Protein AF-A0A3S3V137-F1 (afdb_monomer)

Foldseek 3Di:
DLVVVVCVVVVVVVVVVVVVPDPPPQQDEPDPLDDDDPDDPDDDQWWKWKDFPNDIDIFRPPKWKFWHANHDPQATKIKIWTDDDLQATKIKIARGSDFAKGAFIWIDGRPWKIWGWIKGFPDHDDDRGTAAWTWTKIKTWIATSVRHTRGIMIIITIDHD

Nearest PDB structures (foldseek):
  2bi0-assembly1_A  TM=3.650E-01  e=2.475E+00  Mycobacterium tuberculosis H37Rv
  6l26-assembly1_A  TM=2.170E-01  e=3.545E-01  Aequorea victoria
  3exz-assembly1_A  TM=3.437E-01  e=3.363E+00  Rhodospirillum rubrum ATCC 11170
  4ffu-assembly1_D  TM=3.099E-01  e=2.017E+00  Sinorhizobium meliloti 1021
  1q6w-assembly2_C  TM=3.177E-01  e=3.726E+00  Archaeoglobus fulgidus DSM 4304

Radius of gyration: 15.82 Å; Cα contacts (8 Å, |Δi|>4): 362; chains: 1; bounding box: 38×32×49 Å

Secondary structure (DSSP, 8-state):
--HHHHHHHHHHHHHHHHGGGS------PPTTSS------------EEEEEETTEEEEE-SS-EEEEE--SSTT-SEEEEEE-SSTTT-EEEEES-SSSEEEEEEEEEETTTEEEEEEEEEEEE--SSSSSSEEEEEEEEEEEETTS-EEEEEEEEEEEE-

Sequence (161 aa):
MKRIYCYLLTLIIFTTLVVTGCKIDQPIYPDGTVGGGTGGGGSSSNFISYTFAGKTTRIESHIVFQVIAPGVVPEGSTQIIGGTEPANLFSIIAPTAVAGTFPNGLIAVGTDLVGEGTIVFSTLTSANGFNGTLKGTFTGQMNDKTGSPAGPISGSFSITN

pLDDT: mean 73.93, std 19.9, range [33.34, 96.81]

Organism: NCBI:txid2305909

Structure (mmCIF, N/CA/C/O backbone):
data_AF-A0A3S3V137-F1
#
_entry.id   AF-A0A3S3V137-F1
#
loop_
_atom_site.group_PDB
_atom_site.id
_atom_site.type_symbol
_atom_site.label_atom_id
_atom_site.label_alt_id
_atom_site.label_comp_id
_atom_site.label_asym_id
_atom_site.label_entity_id
_atom_site.label_seq_id
_atom_site.pdbx_PDB_ins_code
_atom_site.Cartn_x
_atom_site.Cartn_y
_atom_site.Cartn_z
_atom_site.occupancy
_atom_site.B_iso_or_equiv
_atom_site.auth_seq_id
_atom_site.auth_comp_id
_atom_site.auth_asym_id
_atom_site.auth_atom_id
_atom_site.pdbx_PDB_model_num
ATOM 1 N N . MET A 1 1 ? 6.625 9.532 27.727 1.00 44.62 1 MET A N 1
ATOM 2 C CA . MET A 1 1 ? 6.737 8.930 26.377 1.00 44.62 1 MET A CA 1
ATOM 3 C C . MET A 1 1 ? 5.652 9.404 25.384 1.00 44.62 1 MET A C 1
ATOM 5 O O . MET A 1 1 ? 5.475 8.776 24.359 1.00 44.62 1 MET A O 1
ATOM 9 N N . LYS A 1 2 ? 4.962 10.541 25.617 1.00 37.81 2 LYS A N 1
ATOM 10 C CA . LYS A 1 2 ? 3.928 11.097 24.706 1.00 37.81 2 LYS A CA 1
ATOM 11 C C . LYS A 1 2 ? 4.469 12.001 23.588 1.00 37.81 2 LYS A C 1
ATOM 13 O O . LYS A 1 2 ? 3.778 12.269 22.621 1.00 37.81 2 LYS A O 1
ATOM 18 N N . ARG A 1 3 ? 5.700 12.502 23.728 1.00 33.34 3 ARG A N 1
ATOM 19 C CA . ARG A 1 3 ? 6.285 13.453 22.772 1.00 33.34 3 ARG A CA 1
ATOM 20 C C . ARG A 1 3 ? 6.866 12.754 21.540 1.00 33.34 3 ARG A C 1
ATOM 22 O O . ARG A 1 3 ? 6.774 13.303 20.458 1.00 33.34 3 ARG A O 1
ATOM 29 N N . ILE A 1 4 ? 7.381 11.532 21.683 1.00 44.84 4 ILE A N 1
ATOM 30 C CA . ILE A 1 4 ? 8.138 10.845 20.624 1.00 44.84 4 ILE A CA 1
ATOM 31 C C . ILE A 1 4 ? 7.281 10.581 19.376 1.00 44.84 4 ILE A C 1
ATOM 33 O O . ILE A 1 4 ? 7.757 10.845 18.284 1.00 44.84 4 ILE A O 1
ATOM 37 N N . TYR A 1 5 ? 6.016 10.169 19.513 1.00 48.09 5 TYR A N 1
ATOM 38 C CA . TYR A 1 5 ? 5.151 9.859 18.363 1.00 48.09 5 TYR A CA 1
ATOM 39 C C . TYR A 1 5 ? 4.593 11.096 17.649 1.00 48.09 5 TYR A C 1
ATOM 41 O O . TYR A 1 5 ? 4.579 11.126 16.422 1.00 48.09 5 TYR A O 1
ATOM 49 N N . CYS A 1 6 ? 4.227 12.158 18.383 1.00 41.72 6 CYS A N 1
ATOM 50 C CA . CYS A 1 6 ? 3.918 13.448 17.757 1.00 41.72 6 CYS A CA 1
ATOM 51 C C . CYS A 1 6 ? 5.149 14.025 17.051 1.00 41.72 6 CYS A C 1
ATOM 53 O O . CYS A 1 6 ? 5.014 14.556 15.954 1.00 41.72 6 CYS A O 1
ATOM 55 N N . TYR A 1 7 ? 6.345 13.893 17.641 1.00 43.19 7 TYR A N 1
ATOM 56 C CA . TYR A 1 7 ? 7.585 14.271 16.969 1.00 43.19 7 TYR A CA 1
ATOM 57 C C . TYR A 1 7 ? 7.856 13.384 15.758 1.00 43.19 7 TYR A C 1
ATOM 59 O O . TYR A 1 7 ? 8.251 13.938 14.756 1.00 43.19 7 TYR A O 1
ATOM 67 N N . LEU A 1 8 ? 7.595 12.074 15.786 1.00 44.81 8 LEU A N 1
ATOM 68 C CA . LEU A 1 8 ? 7.810 11.186 14.638 1.00 44.81 8 LEU A CA 1
ATOM 69 C C . LEU A 1 8 ? 6.860 11.517 13.478 1.00 44.81 8 LEU A C 1
ATOM 71 O O . LEU A 1 8 ? 7.313 11.649 12.352 1.00 44.81 8 LEU A O 1
ATOM 75 N N . LEU A 1 9 ? 5.567 11.728 13.751 1.00 49.56 9 LEU A N 1
ATOM 76 C CA . LEU A 1 9 ? 4.565 12.091 12.740 1.00 49.56 9 LEU A CA 1
ATOM 77 C C . LEU A 1 9 ? 4.838 13.487 12.159 1.00 49.56 9 LEU A C 1
ATOM 79 O O . LEU A 1 9 ? 4.833 13.676 10.945 1.00 49.56 9 LEU A O 1
ATOM 83 N N . THR A 1 10 ? 5.143 14.456 13.029 1.00 49.47 10 THR A N 1
ATOM 84 C CA . THR A 1 10 ? 5.505 15.818 12.614 1.00 49.47 10 THR A CA 1
ATOM 85 C C . THR A 1 10 ? 6.844 15.821 11.890 1.00 49.47 10 THR A C 1
ATOM 87 O O . THR A 1 10 ? 6.974 16.536 10.913 1.00 49.47 10 THR A O 1
ATOM 90 N N . LEU A 1 11 ? 7.820 15.007 12.306 1.00 45.75 11 LEU A N 1
ATOM 91 C CA . LEU A 1 11 ? 9.118 14.858 11.649 1.00 45.75 11 LEU A CA 1
ATOM 92 C C . LEU A 1 11 ? 8.965 14.170 10.298 1.00 45.75 11 LEU A C 1
ATOM 94 O O . LEU A 1 11 ? 9.592 14.640 9.369 1.00 45.75 11 LEU A O 1
ATOM 98 N N . ILE A 1 12 ? 8.125 13.143 10.140 1.00 55.88 12 ILE A N 1
ATOM 99 C CA . ILE A 1 12 ? 7.841 12.507 8.840 1.00 55.88 12 ILE A CA 1
ATOM 100 C C . ILE A 1 12 ? 7.198 13.528 7.889 1.00 55.88 12 ILE A C 1
ATOM 102 O O . ILE A 1 12 ? 7.678 13.703 6.775 1.00 55.88 12 ILE A O 1
ATOM 106 N N . ILE A 1 13 ? 6.196 14.286 8.349 1.00 55.44 13 ILE A N 1
ATOM 107 C CA . ILE A 1 13 ? 5.543 15.332 7.544 1.00 55.44 13 ILE A CA 1
ATOM 108 C C . ILE A 1 13 ? 6.515 16.494 7.234 1.00 55.44 13 ILE A C 1
ATOM 110 O O . ILE A 1 13 ? 6.623 16.921 6.084 1.00 55.44 13 ILE A O 1
ATOM 114 N N . PHE A 1 14 ? 7.280 16.986 8.217 1.00 46.16 14 PHE A N 1
ATOM 115 C CA . PHE A 1 14 ? 8.223 18.099 8.026 1.00 46.16 14 PHE A CA 1
ATOM 116 C C . PHE A 1 14 ? 9.483 17.706 7.260 1.00 46.16 14 PHE A C 1
ATOM 118 O O . PHE A 1 14 ? 9.952 18.509 6.461 1.00 46.16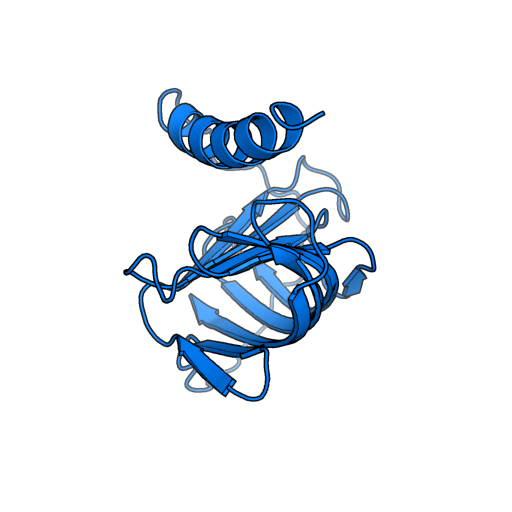 14 PHE A O 1
ATOM 125 N N . THR A 1 15 ? 10.037 16.505 7.444 1.00 45.94 15 THR A N 1
ATOM 126 C CA . THR A 1 15 ? 11.173 16.064 6.619 1.00 45.94 15 THR A CA 1
ATOM 127 C C . THR A 1 15 ? 10.748 15.959 5.168 1.00 45.94 15 THR A C 1
ATOM 129 O O . THR A 1 15 ? 11.487 16.462 4.335 1.00 45.94 15 THR A O 1
ATOM 132 N N . THR A 1 16 ? 9.536 15.480 4.855 1.00 47.97 16 THR A N 1
ATOM 133 C CA . THR A 1 16 ? 9.035 15.476 3.466 1.00 47.97 16 THR A CA 1
ATOM 134 C C . THR A 1 16 ? 8.794 16.873 2.879 1.00 47.97 16 THR A C 1
ATOM 136 O O . THR A 1 16 ? 9.000 17.063 1.685 1.00 47.97 16 THR A O 1
ATOM 139 N N . LEU A 1 17 ? 8.437 17.871 3.700 1.00 43.84 17 LEU A N 1
ATOM 140 C CA . LEU A 1 17 ? 8.259 19.266 3.260 1.00 43.84 17 LEU A CA 1
ATOM 141 C C . LEU A 1 17 ? 9.577 20.053 3.155 1.00 43.84 17 LEU A C 1
ATOM 143 O O . LEU A 1 17 ? 9.658 21.006 2.390 1.00 43.84 17 LEU A O 1
ATOM 147 N N . VAL A 1 18 ? 10.621 19.681 3.900 1.00 42.06 18 VAL A N 1
ATOM 148 C CA . VAL A 1 18 ? 11.924 20.372 3.849 1.00 42.06 18 VAL A CA 1
ATOM 149 C C . VAL A 1 18 ? 12.807 19.858 2.702 1.00 42.06 18 VAL A C 1
ATOM 151 O O . VAL A 1 18 ? 13.664 20.606 2.228 1.00 42.06 18 VAL A O 1
ATOM 154 N N . VAL A 1 19 ? 12.568 18.654 2.156 1.00 44.19 19 VAL A N 1
ATOM 155 C CA . VAL A 1 19 ? 13.300 18.198 0.950 1.00 44.19 19 VAL A CA 1
ATOM 156 C C . VAL A 1 19 ? 12.932 19.005 -0.309 1.00 44.19 19 VAL A C 1
ATOM 158 O O . VAL A 1 19 ? 13.655 18.951 -1.295 1.00 44.19 19 VAL A O 1
ATOM 161 N N . THR A 1 20 ? 11.875 19.827 -0.302 1.00 48.28 20 THR A N 1
ATOM 162 C CA . THR A 1 20 ? 11.495 20.634 -1.481 1.00 48.28 20 THR A CA 1
ATOM 163 C C . THR A 1 20 ? 12.262 21.962 -1.616 1.00 48.28 20 THR A C 1
ATOM 165 O O . THR A 1 20 ? 11.907 22.777 -2.465 1.00 48.28 20 THR A O 1
ATOM 168 N N . GLY A 1 21 ? 13.292 22.216 -0.793 1.00 40.69 21 GLY A N 1
ATOM 169 C CA . GLY A 1 21 ? 14.023 23.497 -0.750 1.00 40.69 21 GLY A CA 1
ATOM 170 C C . GLY A 1 21 ? 15.464 23.507 -1.281 1.00 40.69 21 GLY A C 1
ATOM 171 O O . GLY A 1 21 ? 15.991 24.577 -1.575 1.00 40.69 21 GLY A O 1
ATOM 172 N N . CYS A 1 22 ? 16.103 22.354 -1.460 1.00 34.03 22 CYS A N 1
ATOM 173 C CA . CYS A 1 22 ? 17.366 22.237 -2.195 1.00 34.03 22 CYS A CA 1
ATOM 174 C C . CYS A 1 22 ? 17.082 21.363 -3.407 1.00 34.03 22 CYS A C 1
ATOM 176 O O . CYS A 1 22 ? 16.343 20.396 -3.262 1.00 34.03 22 CYS A O 1
ATOM 178 N N . LYS A 1 23 ? 17.614 21.705 -4.587 1.00 33.34 23 LYS A N 1
ATOM 179 C CA . LYS A 1 23 ? 17.466 20.895 -5.804 1.00 33.34 23 LYS A CA 1
ATOM 180 C C . LYS A 1 23 ? 17.634 19.412 -5.454 1.00 33.34 23 LYS A C 1
ATOM 182 O O . LYS A 1 23 ? 18.746 18.979 -5.171 1.00 33.34 23 LYS A O 1
ATOM 187 N N . ILE A 1 24 ? 16.530 18.664 -5.429 1.00 39.94 24 ILE A N 1
ATOM 188 C CA . ILE A 1 24 ? 16.575 17.211 -5.476 1.00 39.94 24 ILE A CA 1
ATOM 189 C C . ILE A 1 24 ? 17.118 16.945 -6.871 1.00 39.94 24 ILE A C 1
ATOM 191 O O . ILE A 1 24 ? 16.390 17.073 -7.858 1.00 39.94 24 ILE A O 1
ATOM 195 N N . ASP A 1 25 ? 18.419 16.677 -6.961 1.00 34.22 25 ASP A N 1
ATOM 196 C CA . ASP A 1 25 ? 18.932 15.926 -8.095 1.00 34.22 25 ASP A CA 1
ATOM 197 C C . ASP A 1 25 ? 18.000 14.730 -8.268 1.00 34.22 25 ASP A C 1
ATOM 199 O O . ASP A 1 25 ? 17.638 14.078 -7.280 1.00 34.22 25 ASP A O 1
ATOM 203 N N . GLN A 1 26 ? 17.526 14.518 -9.501 1.00 40.72 26 GLN A N 1
ATOM 204 C CA . GLN A 1 26 ? 16.663 13.383 -9.807 1.00 40.72 26 GLN A CA 1
ATOM 205 C C . GLN A 1 26 ? 17.265 12.144 -9.141 1.00 40.72 26 GLN A C 1
ATOM 207 O O . GLN A 1 26 ? 18.474 11.934 -9.287 1.00 40.72 26 GLN A O 1
ATOM 212 N N . PRO A 1 27 ? 16.478 11.355 -8.386 1.00 48.34 27 PRO A N 1
ATOM 213 C CA . PRO A 1 27 ? 17.021 10.170 -7.752 1.00 48.34 27 PRO A CA 1
ATOM 214 C C . PRO A 1 27 ? 17.734 9.332 -8.818 1.00 48.34 27 PRO A C 1
ATOM 216 O O . PRO A 1 27 ? 17.167 9.054 -9.876 1.00 48.34 27 PRO A O 1
ATOM 219 N N . ILE A 1 28 ? 19.009 9.022 -8.585 1.00 46.84 28 ILE A N 1
ATOM 220 C CA . ILE A 1 28 ? 19.821 8.265 -9.536 1.00 46.84 28 ILE A CA 1
ATOM 221 C C . ILE A 1 28 ? 19.386 6.807 -9.417 1.00 46.84 28 ILE A C 1
ATOM 223 O O . ILE A 1 28 ? 19.761 6.105 -8.479 1.00 46.84 28 ILE A O 1
ATOM 227 N N . TYR A 1 29 ? 18.559 6.364 -10.359 1.00 51.62 29 TYR A N 1
ATOM 228 C CA . TYR A 1 29 ? 18.172 4.966 -10.489 1.00 51.62 29 TYR A CA 1
ATOM 229 C C . TYR A 1 29 ? 19.291 4.208 -11.209 1.00 51.62 29 TYR A C 1
ATOM 231 O O . TYR A 1 29 ? 19.647 4.585 -12.326 1.00 51.62 29 TYR A O 1
ATOM 239 N N . PRO A 1 30 ? 19.859 3.148 -10.617 1.00 49.66 30 PRO A N 1
ATOM 240 C CA . PRO A 1 30 ? 20.734 2.245 -11.348 1.00 49.66 30 PRO A CA 1
ATOM 241 C C . PRO A 1 30 ? 19.933 1.530 -12.421 1.00 49.66 30 PRO A C 1
ATOM 243 O O . PRO A 1 30 ? 18.802 1.092 -12.165 1.00 49.66 30 PRO A O 1
ATOM 246 N N . ASP A 1 31 ? 20.569 1.315 -13.567 1.00 45.72 31 ASP A N 1
ATOM 247 C CA . ASP A 1 31 ? 20.105 0.352 -14.555 1.00 45.72 31 ASP A CA 1
ATOM 248 C C . ASP A 1 31 ? 19.817 -0.990 -13.854 1.00 45.72 31 ASP A C 1
ATOM 250 O O . ASP A 1 31 ? 20.693 -1.585 -13.226 1.00 45.72 31 ASP A O 1
ATOM 254 N N . GLY A 1 32 ? 18.561 -1.446 -13.909 1.00 48.31 32 GLY A N 1
ATOM 255 C CA . GLY A 1 32 ? 18.115 -2.682 -13.250 1.00 48.31 32 GLY A CA 1
ATOM 256 C C . GLY A 1 32 ? 17.225 -2.510 -12.011 1.00 48.31 32 GLY A C 1
ATOM 257 O O . GLY A 1 32 ? 16.789 -3.515 -11.446 1.00 48.31 32 GLY A O 1
ATOM 258 N N . THR A 1 33 ? 16.870 -1.285 -11.609 1.00 52.56 33 THR A N 1
ATOM 259 C CA . THR A 1 33 ? 15.689 -1.067 -10.747 1.00 52.56 33 THR A CA 1
ATOM 260 C C . THR A 1 33 ? 14.423 -1.481 -11.509 1.00 52.56 33 THR A C 1
ATOM 262 O O . THR A 1 33 ? 14.082 -0.877 -12.515 1.00 52.56 33 THR A O 1
ATOM 265 N N . VAL A 1 34 ? 13.788 -2.580 -11.073 1.00 47.91 34 VAL A N 1
ATOM 266 C CA . VAL A 1 34 ? 12.531 -3.176 -11.587 1.00 47.91 34 VAL A CA 1
ATOM 267 C C . VAL A 1 34 ? 12.182 -2.871 -13.056 1.00 47.91 34 VAL A C 1
ATOM 269 O O . VAL A 1 34 ? 11.366 -2.010 -13.368 1.00 47.91 34 VAL A O 1
ATOM 272 N N . GLY A 1 35 ? 12.791 -3.685 -13.928 1.00 39.66 35 GLY A N 1
ATOM 273 C CA . GLY A 1 35 ? 12.215 -4.333 -15.112 1.00 39.66 35 GLY A CA 1
ATOM 274 C C . GLY A 1 35 ? 11.323 -3.506 -16.035 1.00 39.66 35 GLY A C 1
ATOM 275 O O . GLY A 1 35 ? 10.156 -3.264 -15.736 1.00 39.66 35 GLY A O 1
ATOM 276 N N . GLY A 1 36 ? 11.834 -3.227 -17.238 1.00 42.62 36 GLY A N 1
ATOM 277 C CA . GLY A 1 36 ? 11.035 -2.804 -18.384 1.00 42.62 36 GLY A CA 1
ATOM 278 C C . GLY A 1 36 ? 9.845 -3.739 -18.609 1.00 42.62 36 GLY A C 1
ATOM 279 O O . GLY A 1 36 ? 9.978 -4.824 -19.170 1.00 42.62 36 GLY A O 1
ATOM 280 N N . GLY A 1 37 ? 8.674 -3.306 -18.154 1.00 37.22 37 GLY A N 1
ATOM 281 C CA . GLY A 1 37 ? 7.401 -3.945 -18.435 1.00 37.22 37 GLY A CA 1
ATOM 282 C C . GLY A 1 37 ? 6.928 -3.524 -19.816 1.00 37.22 37 GLY A C 1
ATOM 283 O O . GLY A 1 37 ? 6.368 -2.445 -19.994 1.00 37.22 37 GLY A O 1
ATOM 284 N N . THR A 1 38 ? 7.173 -4.378 -20.800 1.00 37.78 38 THR A N 1
ATOM 285 C CA . THR A 1 38 ? 6.549 -4.314 -22.118 1.00 37.78 38 THR A CA 1
ATOM 286 C C . THR A 1 38 ? 5.025 -4.390 -21.964 1.00 37.78 38 THR A C 1
ATOM 288 O O . THR A 1 38 ? 4.516 -5.346 -21.393 1.00 37.78 38 THR A O 1
ATOM 291 N N . GLY A 1 39 ? 4.322 -3.378 -22.482 1.00 43.12 39 GLY A N 1
ATOM 292 C CA . GLY A 1 39 ? 2.941 -3.430 -22.978 1.00 43.12 39 GLY A CA 1
ATOM 293 C C . GLY A 1 39 ? 1.879 -4.110 -22.107 1.00 43.12 39 GLY A C 1
ATOM 294 O O . GLY A 1 39 ? 1.685 -5.318 -22.169 1.00 43.12 39 GLY A O 1
ATOM 295 N N . GLY A 1 40 ? 1.065 -3.304 -21.426 1.00 33.94 40 GLY A N 1
ATOM 296 C CA . GLY A 1 40 ? -0.184 -3.758 -20.821 1.00 33.94 40 GLY A CA 1
ATOM 297 C C . GLY A 1 40 ? -1.225 -2.653 -20.846 1.00 33.94 40 GLY A C 1
ATOM 298 O O . GLY A 1 40 ? -1.434 -1.981 -19.843 1.00 33.94 40 GLY A O 1
ATOM 299 N N . GLY A 1 41 ? -1.858 -2.446 -22.003 1.00 43.53 41 GLY A N 1
ATOM 300 C CA . GLY A 1 41 ? -3.063 -1.630 -22.099 1.00 43.53 41 GLY A CA 1
ATOM 301 C C . GLY A 1 41 ? -4.151 -2.235 -21.215 1.00 43.53 41 GLY A C 1
ATOM 302 O O . GLY A 1 41 ? -4.670 -3.309 -21.502 1.00 43.53 41 GLY A O 1
ATOM 303 N N . GLY A 1 42 ? -4.468 -1.553 -20.122 1.00 37.69 42 GLY A N 1
ATOM 304 C CA . GLY A 1 42 ? -5.517 -1.945 -19.197 1.00 37.69 42 GLY A CA 1
ATOM 305 C C . GLY A 1 42 ? -5.858 -0.755 -18.321 1.00 37.69 42 GLY A C 1
ATOM 306 O O . GLY A 1 42 ? -5.028 -0.311 -17.539 1.00 37.69 42 GLY A O 1
ATOM 307 N N . SER A 1 43 ? -7.067 -0.228 -18.500 1.00 46.81 43 SER A N 1
ATOM 308 C CA . SER A 1 43 ? -7.635 0.878 -17.729 1.00 46.81 43 SER A CA 1
ATOM 309 C C . SER A 1 43 ? -7.352 0.714 -16.232 1.00 46.81 43 SER A C 1
ATOM 311 O O . SER A 1 43 ? -7.832 -0.231 -15.607 1.00 46.81 43 SER A O 1
ATOM 313 N N . SER A 1 44 ? -6.588 1.628 -15.647 1.00 52.81 44 SER A N 1
ATOM 314 C CA . SER A 1 44 ? -6.258 1.627 -14.225 1.00 52.81 44 SER A CA 1
ATOM 31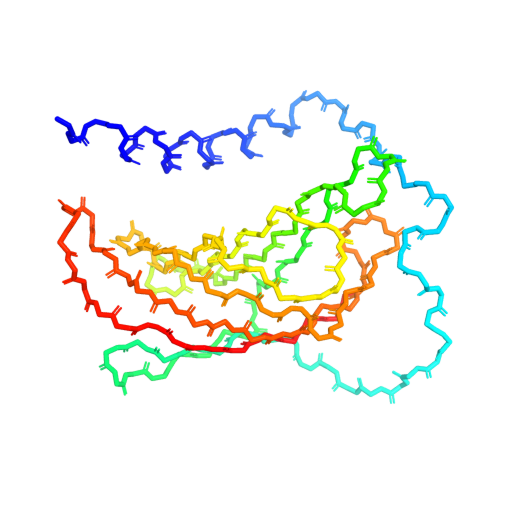5 C C . SER A 1 44 ? -6.866 2.863 -13.579 1.00 52.81 44 SER A C 1
ATOM 317 O O . SER A 1 44 ? -6.296 3.950 -13.608 1.00 52.81 44 SER A O 1
ATOM 319 N N . SER A 1 45 ? -8.048 2.701 -12.987 1.00 70.75 45 SER A N 1
ATOM 320 C CA . SER A 1 45 ? -8.526 3.645 -11.981 1.00 70.75 45 SER A CA 1
ATOM 321 C C . SER A 1 45 ? -7.536 3.598 -10.818 1.00 70.75 45 SER A C 1
ATOM 323 O O . SER A 1 45 ? -7.423 2.553 -10.173 1.00 70.75 45 SER A O 1
ATOM 325 N N . ASN A 1 46 ? -6.799 4.679 -10.576 1.00 88.19 46 ASN A N 1
ATOM 326 C CA . ASN A 1 46 ? -5.963 4.792 -9.387 1.00 88.19 46 ASN A CA 1
ATOM 327 C C . ASN A 1 46 ? -6.852 4.636 -8.158 1.00 88.19 46 ASN A C 1
ATOM 329 O O . ASN A 1 46 ? -7.830 5.365 -8.020 1.00 88.19 46 ASN A O 1
ATOM 333 N N . PHE A 1 47 ? -6.553 3.678 -7.283 1.00 92.12 47 PHE A N 1
ATOM 334 C CA . PHE A 1 47 ? -7.306 3.528 -6.048 1.00 92.12 47 PHE A CA 1
ATOM 335 C C . PHE A 1 47 ? -6.469 3.032 -4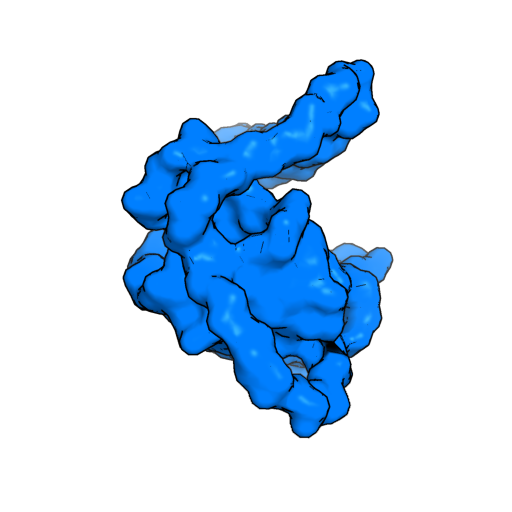.878 1.00 92.12 47 PHE A C 1
ATOM 337 O O . PHE A 1 47 ? -5.514 2.268 -5.030 1.00 92.12 47 PHE A O 1
ATOM 344 N N . ILE A 1 48 ? -6.922 3.414 -3.689 1.00 93.38 48 ILE A N 1
ATOM 345 C CA . ILE A 1 48 ? -6.572 2.804 -2.410 1.00 93.38 48 ILE A CA 1
ATOM 346 C C . ILE A 1 48 ? -7.893 2.420 -1.752 1.00 93.38 48 ILE A C 1
ATOM 348 O O . ILE A 1 48 ? -8.782 3.255 -1.593 1.00 93.38 48 ILE A O 1
ATOM 352 N N . SER A 1 49 ? -8.051 1.158 -1.379 1.00 94.88 49 SER A N 1
ATOM 353 C CA . SER A 1 49 ? -9.236 0.675 -0.678 1.00 94.88 49 SER A CA 1
ATOM 354 C C . SER A 1 49 ? -8.825 -0.039 0.591 1.00 94.88 49 SER A C 1
ATOM 356 O O . SER A 1 49 ? -7.938 -0.887 0.566 1.00 94.88 49 SER A O 1
ATOM 358 N N . TYR A 1 50 ? -9.466 0.298 1.702 1.00 94.56 50 TYR A N 1
ATOM 359 C CA . TYR A 1 50 ? -9.144 -0.282 2.996 1.00 94.56 50 TYR A CA 1
ATOM 360 C C . TYR A 1 50 ? -10.381 -0.458 3.853 1.00 94.56 50 TYR A C 1
ATOM 362 O O . TYR A 1 50 ? -11.351 0.281 3.720 1.00 94.56 50 TYR A O 1
ATOM 370 N N . THR A 1 51 ? -10.331 -1.434 4.747 1.00 95.62 51 THR A N 1
ATOM 371 C CA . THR A 1 51 ? -11.356 -1.697 5.748 1.00 95.62 51 THR A CA 1
ATOM 372 C C . THR A 1 51 ? -10.748 -1.544 7.130 1.00 95.62 51 THR A C 1
ATOM 374 O O . THR A 1 51 ? -9.756 -2.199 7.457 1.00 95.62 51 THR A O 1
ATOM 377 N N . PHE A 1 52 ? -11.360 -0.683 7.935 1.00 93.44 52 PHE A N 1
ATOM 378 C CA . PHE A 1 52 ? -11.012 -0.454 9.331 1.00 93.44 52 PHE A CA 1
ATOM 379 C C . PHE A 1 52 ? -12.298 -0.367 10.156 1.00 93.44 52 PHE A C 1
ATOM 381 O O . PHE A 1 52 ? -13.266 0.261 9.727 1.00 93.44 52 PHE A O 1
ATOM 388 N N . ALA A 1 53 ? -12.330 -1.030 11.316 1.00 88.50 53 ALA A N 1
ATOM 389 C CA . ALA A 1 53 ? -13.507 -1.084 12.194 1.00 88.50 53 ALA A CA 1
ATOM 390 C C . ALA A 1 53 ? -14.818 -1.482 11.468 1.00 88.50 53 ALA A C 1
ATOM 392 O O . ALA A 1 53 ? -15.888 -0.942 11.736 1.00 88.50 53 ALA A O 1
ATOM 393 N N . GLY A 1 54 ? -14.730 -2.404 10.500 1.00 87.62 54 GLY A N 1
ATOM 394 C CA . GLY A 1 54 ? -15.876 -2.865 9.702 1.00 87.62 54 GLY A CA 1
ATOM 395 C C . GLY A 1 54 ? -16.357 -1.888 8.620 1.00 87.62 54 GLY A C 1
ATOM 396 O O . GLY A 1 54 ? -17.264 -2.229 7.865 1.00 87.62 54 GLY A O 1
ATOM 397 N N . LYS A 1 55 ? -15.748 -0.702 8.500 1.00 91.81 55 LYS A N 1
ATOM 398 C CA . LYS A 1 55 ? -16.045 0.272 7.447 1.00 91.81 55 LYS A CA 1
ATOM 399 C C . LYS A 1 55 ? -15.009 0.185 6.335 1.00 91.81 55 LYS A C 1
ATOM 401 O O . LYS A 1 55 ? -13.814 0.329 6.590 1.00 91.81 55 LYS A O 1
ATOM 406 N N . THR A 1 56 ? -15.477 0.015 5.102 1.00 94.56 56 THR A N 1
ATOM 407 C CA . THR A 1 56 ? -14.634 0.101 3.907 1.00 94.56 56 THR A CA 1
ATOM 408 C C . THR A 1 56 ? -14.618 1.530 3.372 1.00 94.56 56 THR A C 1
ATOM 410 O O . THR A 1 56 ? 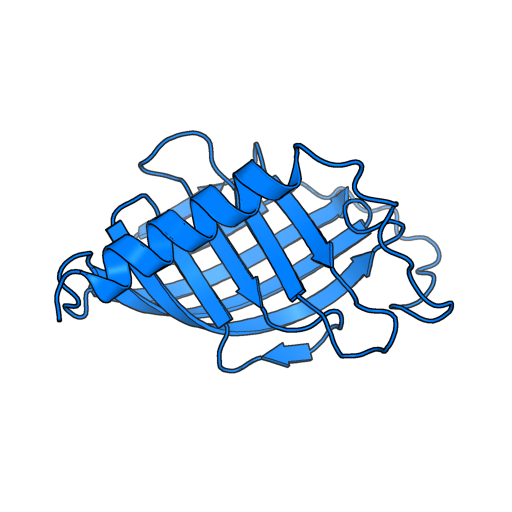-15.665 2.123 3.114 1.00 94.56 56 THR A O 1
ATOM 413 N N . THR A 1 57 ? -13.420 2.067 3.179 1.00 93.19 57 THR A N 1
ATOM 414 C CA . THR A 1 57 ? -13.161 3.348 2.525 1.00 93.19 57 THR A CA 1
ATOM 415 C C . THR A 1 57 ? -12.445 3.090 1.206 1.00 93.19 57 THR A C 1
ATOM 417 O O . THR A 1 57 ? -11.586 2.209 1.105 1.00 93.19 57 THR A O 1
ATOM 420 N N . ARG A 1 58 ? -12.794 3.867 0.183 1.00 93.50 58 ARG A N 1
ATOM 421 C CA . ARG A 1 58 ? -12.143 3.838 -1.123 1.00 93.50 58 ARG A CA 1
ATOM 422 C C . ARG A 1 58 ? -11.774 5.258 -1.529 1.00 93.50 58 ARG A C 1
ATOM 424 O O . ARG A 1 58 ? -12.616 6.149 -1.509 1.00 93.50 58 ARG A O 1
ATOM 431 N N . ILE A 1 59 ? -10.505 5.446 -1.853 1.00 89.12 59 ILE A N 1
ATOM 432 C CA . ILE A 1 59 ? -9.915 6.682 -2.353 1.00 89.12 59 ILE A CA 1
ATOM 433 C C . ILE A 1 59 ? -9.606 6.425 -3.822 1.00 89.12 59 ILE A C 1
ATOM 435 O O . ILE A 1 59 ? -8.976 5.415 -4.126 1.00 89.12 59 ILE A O 1
ATOM 439 N N . GLU A 1 60 ? -10.047 7.308 -4.714 1.00 87.38 60 GLU A N 1
ATOM 440 C CA . GLU A 1 60 ? -9.807 7.192 -6.166 1.00 87.38 60 GLU A CA 1
ATOM 441 C C . GLU A 1 60 ? -9.125 8.432 -6.764 1.00 87.38 60 GLU A C 1
ATOM 443 O O . GLU A 1 60 ? -8.770 8.470 -7.938 1.00 87.38 60 GLU A O 1
ATOM 448 N N . SER A 1 61 ? -8.922 9.462 -5.946 1.00 79.38 61 SER A N 1
ATOM 449 C CA . SER A 1 61 ? -8.376 10.754 -6.349 1.00 79.38 61 SER A CA 1
ATOM 450 C C . SER A 1 61 ? -7.212 11.156 -5.453 1.00 79.38 61 SER A C 1
ATOM 452 O O . SER A 1 61 ? -7.166 10.769 -4.284 1.00 79.38 61 SER A O 1
ATOM 454 N N . HIS A 1 62 ? -6.312 11.989 -5.984 1.00 80.88 62 HIS A N 1
ATOM 455 C CA . HIS A 1 62 ? -5.154 12.526 -5.256 1.00 80.88 62 HIS A CA 1
ATOM 456 C C . HIS A 1 62 ? -4.252 11.434 -4.676 1.00 80.88 62 HIS A C 1
ATOM 458 O O . HIS A 1 62 ? -3.771 11.541 -3.553 1.00 80.88 62 HIS A O 1
ATOM 464 N N . ILE A 1 63 ? -4.054 10.370 -5.455 1.00 82.75 63 ILE A N 1
ATOM 465 C CA . ILE A 1 63 ? -3.165 9.270 -5.102 1.00 82.75 63 ILE A CA 1
ATOM 466 C C . ILE A 1 63 ? -1.827 9.477 -5.794 1.00 82.75 63 ILE A C 1
ATOM 468 O O . ILE A 1 63 ? -1.762 9.631 -7.013 1.00 82.75 63 ILE A O 1
ATOM 472 N N . VAL A 1 64 ? -0.765 9.449 -5.003 1.00 82.44 64 VAL A N 1
ATOM 473 C CA . VAL A 1 64 ? 0.616 9.557 -5.464 1.00 82.44 64 VAL A CA 1
ATOM 474 C C . VAL A 1 64 ? 1.397 8.397 -4.868 1.00 82.44 64 VAL A C 1
ATOM 476 O O . VAL A 1 64 ? 1.166 8.011 -3.720 1.00 82.44 64 VAL A O 1
ATOM 479 N N . PHE A 1 65 ? 2.334 7.851 -5.637 1.00 83.62 65 PHE A N 1
ATOM 480 C CA . PHE A 1 65 ? 3.382 7.013 -5.080 1.00 83.62 65 PHE A CA 1
ATOM 481 C C . PHE A 1 65 ? 4.750 7.613 -5.387 1.00 83.62 65 PHE A C 1
ATOM 483 O O . PHE A 1 65 ? 4.916 8.357 -6.354 1.00 83.62 65 PHE A O 1
ATOM 490 N N . GLN A 1 66 ? 5.713 7.288 -4.536 1.00 84.56 66 GLN A N 1
ATOM 491 C CA . GLN A 1 66 ? 7.104 7.659 -4.705 1.00 84.56 66 GLN A CA 1
ATOM 492 C C . GLN A 1 66 ? 7.992 6.469 -4.349 1.00 84.56 66 GLN A C 1
ATOM 494 O O . GLN A 1 66 ? 7.770 5.806 -3.339 1.00 84.56 66 GLN A O 1
ATOM 499 N N . VAL A 1 67 ? 9.017 6.227 -5.155 1.00 81.38 67 VAL A N 1
ATOM 500 C CA . VAL A 1 67 ? 10.103 5.283 -4.892 1.00 81.38 67 VAL A CA 1
ATOM 501 C C . VAL A 1 67 ? 11.392 6.079 -4.749 1.00 81.38 67 VAL A C 1
ATOM 503 O O . VAL A 1 67 ? 11.703 6.914 -5.594 1.00 81.38 67 VAL A O 1
ATOM 506 N N . ILE A 1 68 ? 12.142 5.820 -3.685 1.00 80.06 68 ILE A N 1
ATOM 507 C CA . ILE A 1 68 ? 13.444 6.426 -3.410 1.00 80.06 68 ILE A CA 1
ATOM 508 C C . ILE A 1 68 ? 14.442 5.281 -3.270 1.00 80.06 68 ILE A C 1
ATOM 510 O O . ILE A 1 68 ? 14.349 4.522 -2.314 1.00 80.06 68 ILE A O 1
ATOM 514 N N . ALA A 1 69 ? 15.389 5.140 -4.198 1.00 77.69 69 ALA A N 1
ATOM 515 C CA . ALA A 1 69 ? 16.410 4.091 -4.154 1.00 77.69 69 ALA A CA 1
ATOM 516 C C . ALA A 1 69 ? 17.818 4.722 -4.156 1.00 77.69 69 ALA A C 1
ATOM 518 O O . ALA A 1 69 ? 18.093 5.545 -5.027 1.00 77.69 69 ALA A O 1
ATOM 519 N N . PRO A 1 70 ? 18.723 4.362 -3.224 1.00 61.81 70 PRO A N 1
ATOM 520 C CA . PRO A 1 70 ? 20.047 4.979 -3.085 1.00 61.81 70 PRO A CA 1
ATOM 521 C C . PRO A 1 70 ? 21.102 4.432 -4.065 1.00 61.81 70 PRO A C 1
ATOM 523 O O . PRO A 1 70 ? 22.294 4.637 -3.863 1.00 61.81 70 PRO A O 1
ATOM 526 N N . GLY A 1 71 ? 20.691 3.728 -5.120 1.00 60.81 71 GLY A N 1
ATOM 527 C CA . GLY A 1 71 ? 21.611 3.193 -6.122 1.00 60.81 71 GLY A CA 1
ATOM 528 C C . GLY A 1 71 ? 21.921 1.689 -6.006 1.00 60.81 71 GLY A C 1
ATOM 529 O O . GLY A 1 71 ? 22.617 1.136 -6.852 1.00 60.81 71 GLY A O 1
ATOM 530 N N . VAL A 1 72 ? 21.398 0.995 -4.992 1.00 59.81 72 VAL A N 1
ATOM 531 C CA . VAL A 1 72 ? 21.497 -0.468 -4.862 1.00 59.81 72 VAL A CA 1
ATOM 532 C C . VAL A 1 72 ? 20.118 -1.024 -4.534 1.00 59.81 72 VAL A C 1
ATOM 534 O O . VAL A 1 72 ? 19.468 -0.599 -3.589 1.00 59.81 72 VAL A O 1
ATOM 537 N N . VAL A 1 73 ? 19.657 -1.981 -5.332 1.00 63.66 73 VAL A N 1
ATOM 538 C CA . VAL A 1 73 ? 18.398 -2.708 -5.121 1.00 63.66 73 VAL A CA 1
ATOM 539 C C . VAL A 1 73 ? 18.693 -3.924 -4.238 1.00 63.66 73 VAL A C 1
ATOM 541 O O . VAL A 1 73 ? 19.683 -4.605 -4.509 1.00 63.66 73 VAL A O 1
ATOM 544 N N . PRO A 1 74 ? 17.884 -4.246 -3.207 1.00 65.44 74 PRO A N 1
ATOM 545 C CA . PRO A 1 74 ? 16.510 -3.794 -2.943 1.00 65.44 74 PRO A CA 1
ATOM 546 C C . PRO A 1 74 ? 16.363 -2.587 -2.000 1.00 65.44 74 PRO A C 1
ATOM 548 O O . PRO A 1 74 ? 15.239 -2.288 -1.579 1.00 65.44 74 PRO A O 1
ATOM 551 N N . GLU A 1 75 ? 17.465 -1.928 -1.637 1.00 71.88 75 GLU A N 1
ATOM 552 C CA . GLU A 1 75 ? 17.452 -0.810 -0.695 1.00 71.88 75 GLU A CA 1
ATOM 553 C C . GLU A 1 75 ? 16.660 0.380 -1.247 1.00 71.88 75 GLU A C 1
ATOM 555 O O . GLU A 1 75 ? 16.639 0.653 -2.449 1.00 71.88 75 GLU A O 1
ATOM 560 N N . GLY A 1 76 ? 15.977 1.087 -0.349 1.00 77.50 76 GLY A N 1
ATOM 561 C CA . GLY A 1 76 ? 15.154 2.235 -0.695 1.00 77.50 76 GLY A CA 1
ATOM 562 C C . GLY A 1 76 ? 13.894 2.335 0.148 1.00 77.50 76 GLY A C 1
ATOM 563 O O . GLY A 1 76 ? 13.729 1.628 1.140 1.00 77.50 76 GLY A O 1
ATOM 564 N N . SER A 1 77 ? 12.993 3.219 -0.253 1.00 83.31 77 SER A N 1
ATOM 565 C CA . SER A 1 77 ? 11.661 3.341 0.317 1.00 83.31 77 SER A CA 1
ATOM 566 C C . SER A 1 77 ? 10.621 3.523 -0.778 1.00 83.31 77 SER A C 1
ATOM 568 O O . SER A 1 77 ? 10.852 4.197 -1.780 1.00 83.31 77 SER A O 1
ATOM 570 N N . THR A 1 78 ? 9.458 2.917 -0.571 1.00 85.88 78 THR A N 1
ATOM 571 C CA . THR A 1 78 ? 8.269 3.130 -1.389 1.00 85.88 78 THR A CA 1
ATOM 572 C C . THR A 1 78 ? 7.205 3.747 -0.503 1.00 85.88 78 THR A C 1
ATOM 574 O O . THR A 1 78 ? 6.866 3.199 0.549 1.00 85.88 78 THR A O 1
ATOM 577 N N . GLN A 1 79 ? 6.678 4.884 -0.932 1.00 89.44 79 GLN A N 1
ATOM 578 C CA . GLN A 1 79 ? 5.620 5.610 -0.256 1.00 89.44 79 GLN A CA 1
ATOM 579 C C . GLN A 1 79 ? 4.383 5.685 -1.145 1.00 89.44 79 GLN A C 1
ATOM 581 O O . GLN A 1 79 ? 4.489 5.898 -2.350 1.00 89.44 79 GLN A O 1
ATOM 586 N N . ILE A 1 80 ? 3.208 5.545 -0.538 1.00 89.19 80 ILE A N 1
ATOM 587 C CA . ILE A 1 80 ? 1.910 5.801 -1.163 1.00 89.19 80 ILE A CA 1
ATOM 588 C C . ILE A 1 80 ? 1.187 6.820 -0.299 1.00 89.19 80 ILE A C 1
ATOM 590 O O . ILE A 1 80 ? 1.114 6.629 0.911 1.00 89.19 80 ILE A O 1
ATOM 594 N N . ILE A 1 81 ? 0.623 7.860 -0.904 1.00 87.31 81 ILE A N 1
ATOM 595 C CA . ILE A 1 81 ? -0.243 8.831 -0.233 1.00 87.31 81 ILE A CA 1
ATOM 596 C C . ILE A 1 81 ? -1.545 8.950 -1.024 1.00 87.31 81 ILE A C 1
ATOM 598 O O . ILE A 1 81 ? -1.526 8.923 -2.254 1.00 87.31 81 ILE A O 1
ATOM 602 N N . GLY A 1 82 ? -2.672 9.088 -0.330 1.00 84.50 82 GLY A N 1
ATOM 603 C CA . GLY A 1 82 ? -3.971 9.358 -0.940 1.00 84.50 82 GLY A CA 1
ATOM 604 C C . GLY A 1 82 ? -4.892 10.185 -0.048 1.00 84.50 82 GLY A C 1
ATOM 605 O O . GLY A 1 82 ? -4.703 10.243 1.167 1.00 84.50 82 GLY A O 1
ATOM 606 N N . GLY A 1 83 ? -5.919 10.777 -0.659 1.00 79.25 83 GLY A N 1
ATOM 607 C CA . GLY A 1 83 ? -6.943 11.562 0.033 1.00 79.25 83 GLY A CA 1
ATOM 608 C C . GLY A 1 83 ? -6.668 13.067 0.019 1.00 79.25 83 GLY A C 1
ATOM 609 O O . GLY A 1 83 ? -5.571 13.524 -0.292 1.00 79.25 83 GLY A O 1
ATOM 610 N N . THR A 1 84 ? -7.699 13.846 0.332 1.00 74.38 84 THR A N 1
ATOM 611 C CA . THR A 1 84 ? -7.679 15.322 0.286 1.00 74.38 84 THR A CA 1
ATOM 612 C C . THR A 1 84 ? -8.154 15.965 1.575 1.00 74.38 84 THR A C 1
ATOM 614 O O . THR A 1 84 ? -7.939 17.156 1.782 1.00 74.38 84 THR A O 1
ATOM 617 N N . GLU A 1 85 ? -8.809 15.195 2.438 1.00 72.62 85 GLU A N 1
ATOM 618 C CA . GLU A 1 85 ? -9.426 15.681 3.659 1.00 72.62 85 GLU A CA 1
ATOM 619 C C . GLU A 1 85 ? -8.894 14.903 4.861 1.00 72.62 85 GLU A C 1
ATOM 621 O O . GLU A 1 85 ? -8.670 13.696 4.761 1.00 72.62 85 GLU A O 1
ATOM 626 N N . PRO A 1 86 ? -8.768 15.535 6.039 1.00 71.19 86 PRO A N 1
ATOM 627 C CA . PRO A 1 86 ? -8.270 14.881 7.250 1.00 71.19 86 PRO A CA 1
ATOM 628 C C . PRO A 1 86 ? -8.943 13.543 7.593 1.00 71.19 86 PRO A C 1
ATOM 630 O O . PRO A 1 86 ? -8.309 12.674 8.181 1.00 71.19 86 PRO A O 1
ATOM 633 N N . ALA A 1 87 ? -10.213 13.358 7.220 1.00 70.19 87 ALA A N 1
ATOM 634 C CA . ALA A 1 87 ? -10.970 12.134 7.477 1.00 70.19 87 ALA A CA 1
ATOM 635 C C . ALA A 1 87 ? -10.654 10.975 6.509 1.00 70.19 87 ALA A C 1
ATOM 637 O O . ALA A 1 87 ? -10.988 9.830 6.815 1.00 70.19 87 ALA A O 1
ATOM 638 N N . ASN A 1 88 ? -10.046 11.251 5.349 1.00 72.44 88 ASN A N 1
ATOM 639 C CA . ASN A 1 88 ? -9.728 10.254 4.324 1.00 72.44 88 ASN A CA 1
ATOM 640 C C . ASN A 1 88 ? -8.251 10.236 3.899 1.00 72.44 88 ASN A C 1
ATOM 642 O O . ASN A 1 88 ? -7.923 9.496 2.973 1.00 72.44 88 ASN A O 1
ATOM 646 N N . LEU A 1 89 ? -7.372 10.993 4.570 1.00 83.19 89 LEU A N 1
ATOM 647 C CA . LEU A 1 89 ? -5.927 10.895 4.360 1.00 83.19 89 LEU A CA 1
ATOM 648 C C . LEU A 1 89 ? -5.451 9.461 4.593 1.00 83.19 89 LEU A C 1
ATOM 650 O O . LEU A 1 89 ? -5.871 8.787 5.536 1.00 83.19 89 LEU A O 1
ATOM 654 N N . PHE A 1 90 ? -4.556 9.001 3.736 1.00 89.38 90 PHE A N 1
ATOM 655 C CA . PHE A 1 90 ? -3.983 7.672 3.811 1.00 89.38 90 PHE A CA 1
ATOM 656 C C . PHE A 1 90 ? -2.511 7.726 3.426 1.00 89.38 90 PHE A C 1
ATOM 658 O O . PHE A 1 90 ? -2.152 8.399 2.459 1.00 89.38 90 PHE A O 1
ATOM 665 N N . SER A 1 91 ? -1.669 6.997 4.155 1.00 90.75 91 SER A N 1
ATOM 666 C CA . SER A 1 91 ? -0.258 6.846 3.817 1.00 90.75 91 SER A CA 1
ATOM 667 C C . SER A 1 91 ? 0.239 5.434 4.104 1.00 90.75 91 SER A C 1
ATOM 669 O O . SER A 1 91 ? -0.099 4.844 5.131 1.00 90.75 91 SER A O 1
ATOM 671 N N . ILE A 1 92 ? 1.071 4.913 3.209 1.00 91.38 92 ILE A N 1
ATOM 672 C CA . ILE A 1 92 ? 1.880 3.713 3.415 1.00 91.38 92 ILE A CA 1
ATOM 673 C C . ILE A 1 92 ? 3.344 4.070 3.184 1.00 91.38 92 ILE A C 1
ATOM 675 O O . ILE A 1 92 ? 3.661 4.739 2.202 1.00 91.38 92 ILE A O 1
ATOM 679 N N . ILE A 1 93 ? 4.234 3.562 4.038 1.00 88.56 93 ILE A N 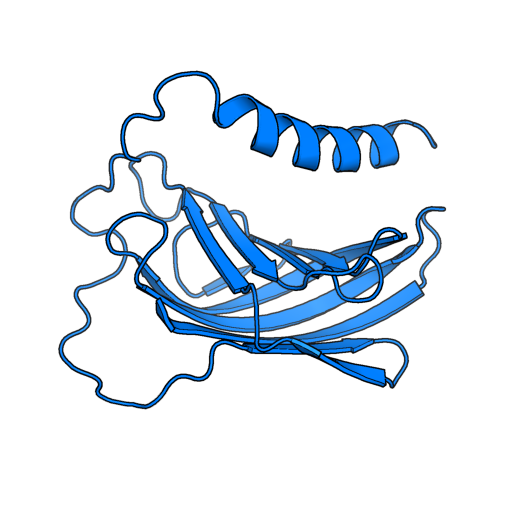1
ATOM 680 C CA . ILE A 1 93 ? 5.684 3.598 3.826 1.00 88.56 93 ILE A CA 1
ATOM 681 C C . ILE A 1 93 ? 6.242 2.184 4.006 1.00 88.56 93 ILE A C 1
ATOM 683 O O . ILE A 1 93 ? 6.101 1.580 5.070 1.00 88.56 93 ILE A O 1
ATOM 687 N N . ALA A 1 94 ? 6.902 1.672 2.970 1.00 85.44 94 ALA A N 1
ATOM 688 C CA . ALA A 1 94 ? 7.653 0.422 3.003 1.00 85.44 94 ALA A CA 1
ATOM 689 C C . ALA A 1 94 ? 9.154 0.705 2.807 1.00 85.44 94 ALA A C 1
ATOM 691 O O . ALA A 1 94 ? 9.503 1.458 1.895 1.00 85.44 94 ALA A O 1
ATOM 692 N N . PRO A 1 95 ? 10.055 0.098 3.599 1.00 81.44 95 PRO A N 1
ATOM 693 C CA . PRO A 1 95 ? 11.503 0.310 3.508 1.00 81.44 95 PRO A CA 1
ATOM 694 C C . PRO A 1 95 ? 12.132 -0.544 2.393 1.00 81.44 95 PRO A C 1
ATOM 696 O O . PRO A 1 95 ? 13.007 -1.373 2.634 1.00 81.44 95 PRO A O 1
ATOM 699 N N . THR A 1 96 ? 11.616 -0.419 1.173 1.00 78.88 96 THR A N 1
ATOM 700 C CA . THR A 1 96 ? 12.097 -1.170 0.012 1.00 78.88 96 THR A CA 1
ATOM 701 C C . THR A 1 96 ? 11.760 -0.464 -1.299 1.00 78.88 96 THR A C 1
ATOM 703 O O . THR A 1 96 ? 10.797 0.304 -1.369 1.00 78.88 96 THR A O 1
ATOM 706 N N . ALA A 1 97 ? 12.523 -0.765 -2.347 1.00 80.19 97 ALA A N 1
ATOM 707 C CA . ALA A 1 97 ? 12.261 -0.332 -3.719 1.00 80.19 97 ALA A CA 1
ATOM 708 C C . ALA A 1 97 ? 11.960 -1.507 -4.676 1.00 80.19 97 ALA A C 1
ATOM 710 O O . ALA A 1 97 ? 12.097 -1.361 -5.890 1.00 80.19 97 ALA A O 1
ATOM 711 N N . VAL A 1 98 ? 11.560 -2.679 -4.155 1.00 82.06 98 VAL A N 1
ATOM 712 C CA . VAL A 1 98 ? 11.202 -3.860 -4.970 1.00 82.06 98 VAL A CA 1
ATOM 713 C C . VAL A 1 98 ? 9.829 -4.428 -4.635 1.00 82.06 98 VAL A C 1
ATOM 715 O O . VAL A 1 98 ? 9.274 -4.183 -3.569 1.00 82.06 98 VAL A O 1
ATOM 718 N N . ALA A 1 99 ? 9.291 -5.235 -5.550 1.00 86.94 99 ALA A N 1
ATOM 719 C CA . ALA A 1 99 ? 8.140 -6.083 -5.269 1.00 86.94 99 ALA A CA 1
ATOM 720 C C . ALA A 1 99 ? 8.487 -7.150 -4.213 1.00 86.94 99 ALA A C 1
ATOM 722 O O . ALA A 1 99 ? 9.619 -7.631 -4.149 1.00 86.94 99 ALA A O 1
ATOM 723 N N . GLY A 1 100 ? 7.512 -7.540 -3.393 1.00 84.31 100 GLY A N 1
ATOM 724 C CA . GLY A 1 100 ? 7.735 -8.489 -2.303 1.00 84.31 100 GLY A CA 1
ATOM 725 C C . GLY A 1 100 ? 6.770 -8.320 -1.136 1.00 84.31 100 GLY A C 1
ATOM 726 O O . GLY A 1 100 ? 5.789 -7.583 -1.219 1.00 84.31 100 GLY A O 1
ATOM 727 N N . THR A 1 101 ? 7.051 -9.035 -0.047 1.00 88.75 101 THR A N 1
ATOM 728 C CA . THR A 1 101 ? 6.306 -8.962 1.219 1.00 88.75 101 THR A CA 1
ATOM 729 C C . THR A 1 101 ? 7.190 -8.350 2.297 1.00 88.75 101 THR A C 1
ATOM 731 O O . THR A 1 101 ? 8.310 -8.809 2.512 1.00 88.75 101 THR A O 1
ATOM 734 N N . PHE A 1 102 ? 6.673 -7.343 2.995 1.00 86.88 102 PHE A N 1
ATOM 735 C CA . PHE A 1 102 ? 7.430 -6.514 3.928 1.00 86.88 102 PHE A CA 1
ATOM 736 C C . PHE A 1 102 ? 6.707 -6.468 5.278 1.00 86.88 102 PHE A C 1
ATOM 738 O O . PHE A 1 102 ? 5.692 -5.778 5.390 1.00 86.88 102 PHE A O 1
ATOM 745 N N . PRO A 1 103 ? 7.189 -7.202 6.300 1.00 81.19 103 PRO A N 1
ATOM 746 C CA . PRO A 1 103 ? 6.457 -7.392 7.555 1.00 81.19 103 PRO A CA 1
ATOM 747 C C . PRO A 1 103 ? 6.458 -6.190 8.523 1.00 81.19 103 PRO A C 1
ATOM 749 O O . PRO A 1 103 ? 5.814 -6.285 9.557 1.00 81.19 103 PRO A O 1
ATOM 752 N N . ASN A 1 104 ? 7.113 -5.068 8.192 1.00 80.62 104 ASN A N 1
ATOM 753 C CA . ASN A 1 104 ? 7.229 -3.876 9.054 1.00 80.62 104 ASN A CA 1
ATOM 754 C C . ASN A 1 104 ? 6.916 -2.581 8.285 1.00 80.62 104 ASN A C 1
ATOM 756 O O . ASN A 1 104 ? 7.688 -1.622 8.270 1.00 80.62 104 ASN A O 1
ATOM 760 N N . GLY A 1 105 ? 5.812 -2.595 7.554 1.00 84.31 105 GLY A N 1
ATOM 761 C CA . GLY A 1 105 ? 5.287 -1.440 6.851 1.00 84.31 105 GLY A CA 1
ATOM 762 C C . GLY A 1 105 ? 4.582 -0.466 7.781 1.00 84.31 105 GLY A C 1
ATOM 763 O O . GLY A 1 105 ? 3.793 -0.894 8.620 1.00 84.31 105 GLY A O 1
ATOM 764 N N . LEU A 1 106 ? 4.806 0.832 7.593 1.00 89.19 106 LEU A N 1
ATOM 765 C CA . LEU A 1 106 ? 4.052 1.865 8.298 1.00 89.19 106 LEU A CA 1
ATOM 766 C C . LEU A 1 106 ? 2.776 2.186 7.525 1.00 89.19 106 LEU A C 1
ATOM 768 O O . LEU A 1 106 ? 2.822 2.416 6.315 1.00 89.19 106 LEU A O 1
ATOM 772 N N . ILE A 1 107 ? 1.651 2.225 8.232 1.00 92.12 107 ILE A N 1
ATOM 773 C CA . ILE A 1 107 ? 0.332 2.560 7.694 1.00 92.12 107 ILE A CA 1
ATOM 774 C C . ILE A 1 107 ? -0.236 3.699 8.538 1.00 92.12 107 ILE A C 1
ATOM 776 O O . ILE A 1 107 ? -0.271 3.607 9.764 1.00 92.12 107 ILE A O 1
ATOM 780 N N . ALA A 1 108 ? -0.708 4.762 7.900 1.00 90.81 108 ALA A N 1
ATOM 781 C CA . ALA A 1 108 ? -1.393 5.860 8.569 1.00 90.81 108 ALA A CA 1
ATOM 782 C C . ALA A 1 108 ? -2.744 6.139 7.907 1.00 90.81 108 ALA A C 1
ATOM 784 O O . ALA A 1 108 ? -2.863 6.116 6.678 1.00 90.81 108 ALA A O 1
ATOM 785 N N . VAL A 1 109 ? -3.756 6.408 8.733 1.00 88.00 109 VAL A N 1
ATOM 786 C CA . VAL A 1 109 ? -5.119 6.733 8.297 1.00 88.00 109 VAL A CA 1
ATOM 787 C C . VAL A 1 109 ? -5.621 7.959 9.049 1.00 88.00 109 VAL A C 1
ATOM 789 O O . VAL A 1 109 ? -5.595 8.021 10.279 1.00 88.00 109 VAL A O 1
ATOM 792 N N . GLY A 1 110 ? -6.117 8.932 8.294 1.00 84.56 110 GLY A N 1
ATOM 793 C CA . GLY A 1 110 ? -6.519 10.231 8.805 1.00 84.56 110 GLY A CA 1
ATOM 794 C C . GLY A 1 110 ? -5.386 10.922 9.564 1.00 84.56 110 GLY A C 1
ATOM 795 O O . GLY A 1 110 ? -4.211 10.773 9.235 1.00 84.56 110 GLY A O 1
ATOM 796 N N . THR A 1 111 ? -5.740 11.680 10.598 1.00 78.81 111 THR A N 1
ATOM 797 C CA . THR A 1 111 ? -4.770 12.406 11.437 1.00 78.81 111 THR A CA 1
ATOM 798 C C . THR A 1 111 ? -4.351 11.649 12.694 1.00 78.81 111 THR A C 1
ATOM 800 O O . THR A 1 111 ? -3.384 12.036 13.345 1.00 78.81 111 THR A O 1
ATOM 803 N N . ASP A 1 112 ? -5.085 10.593 13.051 1.00 80.56 112 ASP A N 1
ATOM 804 C CA . ASP A 1 112 ? -5.090 10.065 14.417 1.00 80.56 112 ASP A CA 1
ATOM 805 C C . ASP A 1 112 ? -4.782 8.563 14.499 1.00 80.56 112 ASP A C 1
ATOM 807 O O . ASP A 1 112 ? -4.690 8.050 15.613 1.00 80.56 112 ASP A O 1
ATOM 811 N N . LEU A 1 113 ? -4.628 7.853 13.372 1.00 86.06 113 LEU A N 1
ATOM 812 C CA . LEU A 1 113 ? -4.367 6.411 13.360 1.00 86.06 113 LEU A CA 1
ATOM 813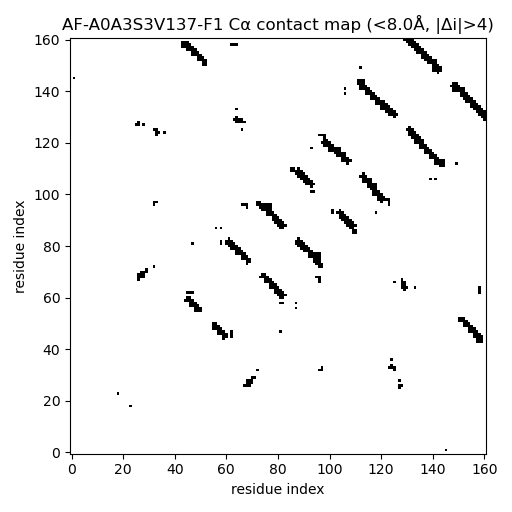 C C . LEU A 1 113 ? -3.035 6.092 12.681 1.00 86.06 113 LEU A C 1
ATOM 815 O O . LEU A 1 113 ? -2.833 6.421 11.511 1.00 86.06 113 LEU A O 1
ATOM 819 N N . VAL A 1 114 ? -2.161 5.380 13.392 1.00 88.44 114 VAL A N 1
ATOM 820 C CA . VAL A 1 114 ? -0.890 4.859 12.865 1.00 88.44 114 VAL A CA 1
ATOM 821 C C . VAL A 1 114 ? -0.729 3.406 13.283 1.00 88.44 114 VAL A C 1
ATOM 823 O O . VAL A 1 114 ? -1.037 3.037 14.415 1.00 88.44 114 VAL A O 1
ATOM 826 N N . GLY A 1 115 ? -0.250 2.577 12.369 1.00 88.25 115 GLY A N 1
ATOM 827 C CA . GLY A 1 115 ? -0.052 1.158 12.591 1.00 88.25 115 GLY A CA 1
ATOM 828 C C . GLY A 1 115 ? 1.174 0.625 11.879 1.00 88.25 115 GLY A C 1
ATOM 829 O O . GLY A 1 115 ? 1.678 1.221 10.925 1.00 88.25 115 GLY A O 1
ATOM 830 N N . GLU A 1 116 ? 1.615 -0.534 12.346 1.00 88.94 116 GLU A N 1
ATOM 831 C CA . GLU A 1 116 ? 2.597 -1.356 11.656 1.00 88.94 116 GLU A CA 1
ATOM 832 C C . GLU A 1 116 ? 1.893 -2.586 11.089 1.00 88.94 116 GLU A C 1
ATOM 834 O O . GLU A 1 116 ? 0.918 -3.103 11.655 1.00 88.94 116 GLU A O 1
ATOM 839 N N . GLY A 1 117 ? 2.350 -3.037 9.929 1.00 89.31 117 GLY A N 1
ATOM 840 C CA . GLY A 1 117 ? 1.702 -4.127 9.231 1.00 89.31 117 GLY A CA 1
ATOM 841 C C . GLY A 1 117 ? 2.556 -4.763 8.154 1.00 89.31 117 GLY A C 1
ATOM 842 O O . GLY A 1 117 ? 3.644 -4.313 7.811 1.00 89.31 117 GLY A O 1
ATOM 843 N N . THR A 1 118 ? 2.017 -5.829 7.586 1.00 94.69 118 THR A N 1
ATOM 844 C CA . THR A 1 118 ? 2.566 -6.446 6.387 1.00 94.69 118 THR A CA 1
ATOM 845 C C . THR A 1 118 ? 2.062 -5.702 5.160 1.00 94.69 118 THR A C 1
ATOM 847 O O . THR A 1 118 ? 0.851 -5.601 4.951 1.00 94.69 118 THR A O 1
ATOM 850 N N . ILE A 1 119 ? 2.984 -5.211 4.335 1.00 94.19 119 ILE A N 1
ATOM 851 C CA . ILE A 1 119 ? 2.696 -4.665 3.006 1.00 94.19 119 ILE A CA 1
ATOM 852 C C . ILE A 1 119 ? 3.190 -5.666 1.970 1.00 94.19 119 ILE A C 1
ATOM 854 O O . ILE A 1 119 ? 4.309 -6.166 2.065 1.00 94.19 119 ILE A O 1
ATOM 858 N N . VAL A 1 120 ? 2.370 -5.941 0.965 1.00 92.50 120 VAL A N 1
ATOM 859 C CA . VAL A 1 120 ? 2.727 -6.789 -0.168 1.00 92.50 120 VAL A CA 1
ATOM 860 C C . VAL A 1 120 ? 2.656 -5.951 -1.428 1.00 92.50 120 VAL A C 1
ATOM 862 O O . VAL A 1 120 ? 1.575 -5.519 -1.819 1.00 92.50 120 VAL A O 1
ATOM 865 N N . PHE A 1 121 ? 3.792 -5.748 -2.083 1.00 90.81 121 PHE A N 1
ATOM 866 C CA . PHE A 1 121 ? 3.856 -5.194 -3.431 1.00 90.81 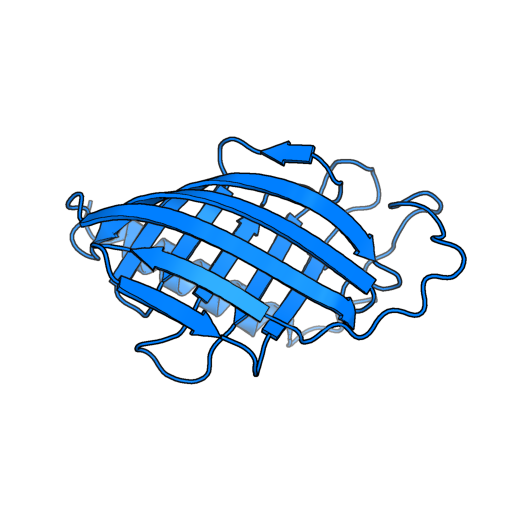121 PHE A CA 1
ATOM 867 C C . PHE A 1 121 ? 3.830 -6.350 -4.427 1.00 90.81 121 PHE A C 1
ATOM 869 O O . PHE A 1 121 ? 4.835 -7.034 -4.617 1.00 90.81 121 PHE A O 1
ATOM 876 N N . SER A 1 122 ? 2.673 -6.585 -5.051 1.00 88.25 122 SER A N 1
ATOM 877 C CA . SER A 1 122 ? 2.528 -7.573 -6.129 1.00 88.25 122 SER A CA 1
ATOM 878 C C . SER A 1 122 ? 3.083 -7.053 -7.454 1.00 88.25 122 SER A C 1
ATOM 880 O O . SER A 1 122 ? 3.488 -7.828 -8.318 1.00 88.25 122 SER A O 1
ATOM 882 N N . THR A 1 123 ? 3.119 -5.734 -7.627 1.00 87.31 123 THR A N 1
ATOM 883 C CA . THR A 1 123 ? 3.789 -5.067 -8.742 1.00 87.31 123 THR A CA 1
ATOM 884 C C . THR A 1 123 ? 4.387 -3.769 -8.233 1.00 87.31 123 THR A C 1
ATOM 886 O O . THR A 1 123 ? 3.686 -2.990 -7.594 1.00 87.31 123 THR A O 1
ATOM 889 N N . LEU A 1 124 ? 5.660 -3.534 -8.536 1.00 86.06 124 LEU A N 1
ATOM 890 C CA . LEU A 1 124 ? 6.308 -2.242 -8.367 1.00 86.06 124 LEU A CA 1
ATOM 891 C C . LEU A 1 124 ? 7.183 -2.007 -9.596 1.00 86.06 124 LEU A C 1
ATOM 893 O O . LEU A 1 124 ? 8.159 -2.723 -9.800 1.00 86.06 124 LEU A O 1
ATOM 897 N N . THR A 1 125 ? 6.808 -1.032 -10.413 1.00 83.25 125 THR A N 1
ATOM 898 C CA . THR A 1 125 ? 7.623 -0.499 -11.505 1.00 83.25 125 THR A CA 1
ATOM 899 C C . THR A 1 125 ? 7.712 1.007 -11.338 1.00 83.25 125 THR A C 1
ATOM 901 O O . THR A 1 125 ? 6.740 1.654 -10.945 1.00 83.25 125 THR A O 1
ATOM 904 N N . SER A 1 126 ? 8.886 1.567 -11.607 1.00 79.25 126 SER A N 1
ATOM 905 C CA . SER A 1 126 ? 9.123 2.999 -11.478 1.00 79.25 126 SER A CA 1
ATOM 906 C C . SER A 1 126 ? 10.114 3.452 -12.539 1.00 79.25 126 SER A C 1
ATOM 908 O O . SER A 1 126 ? 11.201 2.894 -12.637 1.00 79.25 126 SER A O 1
ATOM 910 N N . ALA A 1 127 ? 9.730 4.439 -13.348 1.00 71.31 127 ALA A N 1
ATOM 911 C CA . ALA A 1 127 ? 10.586 4.990 -14.400 1.00 71.31 127 ALA A CA 1
ATOM 912 C C . ALA A 1 127 ? 11.475 6.136 -13.891 1.00 71.31 127 ALA A C 1
ATOM 914 O O . ALA A 1 127 ? 12.566 6.356 -14.402 1.00 71.31 127 ALA A O 1
ATOM 915 N N . ASN A 1 128 ? 10.988 6.899 -12.911 1.00 68.88 128 ASN A N 1
ATOM 916 C CA . ASN A 1 128 ? 11.658 8.094 -12.386 1.00 68.88 128 ASN A CA 1
ATOM 917 C C . ASN A 1 128 ? 11.376 8.337 -10.892 1.00 68.88 128 ASN A C 1
ATOM 919 O O . ASN A 1 128 ? 11.604 9.437 -10.387 1.00 68.88 128 ASN A O 1
ATOM 923 N N . GLY A 1 129 ? 10.843 7.339 -10.188 1.00 72.12 129 GLY A N 1
ATOM 924 C CA . GLY A 1 129 ? 10.412 7.455 -8.794 1.00 72.12 129 GLY A CA 1
ATOM 925 C C . GLY A 1 129 ? 8.936 7.708 -8.618 1.00 72.12 129 GLY A C 1
ATOM 926 O O . GLY A 1 129 ? 8.389 7.267 -7.621 1.00 72.12 129 GLY A O 1
ATOM 927 N N . PHE A 1 130 ? 8.295 8.384 -9.564 1.00 75.00 130 PHE A N 1
ATOM 928 C CA . PHE A 1 130 ? 6.939 8.914 -9.394 1.00 75.00 130 PHE A CA 1
ATOM 929 C C . PHE A 1 130 ? 5.951 8.377 -10.440 1.00 75.00 130 PHE A C 1
ATOM 931 O O . PHE A 1 130 ? 4.746 8.337 -10.191 1.00 75.00 130 PHE A O 1
ATOM 938 N N . ASN A 1 131 ? 6.469 7.937 -11.590 1.00 75.88 131 ASN A N 1
ATOM 939 C CA . ASN A 1 131 ? 5.708 7.353 -12.691 1.00 75.88 131 ASN A CA 1
ATOM 940 C C . ASN A 1 131 ? 5.983 5.854 -12.780 1.00 75.88 131 ASN A C 1
ATOM 942 O O . ASN A 1 131 ? 7.134 5.422 -12.653 1.00 75.88 131 ASN A O 1
ATOM 946 N N . GLY A 1 132 ? 4.946 5.066 -13.037 1.00 81.56 132 GLY A N 1
ATOM 947 C CA . GLY A 1 132 ? 5.015 3.610 -13.051 1.00 81.56 132 GLY A CA 1
ATOM 948 C C . GLY A 1 132 ? 3.777 2.955 -12.448 1.00 81.56 132 GLY A C 1
ATOM 949 O O . GLY A 1 132 ? 2.730 3.578 -12.272 1.00 81.56 132 GLY A O 1
ATOM 950 N N . THR A 1 133 ? 3.878 1.658 -12.172 1.00 87.00 133 THR A N 1
ATOM 951 C C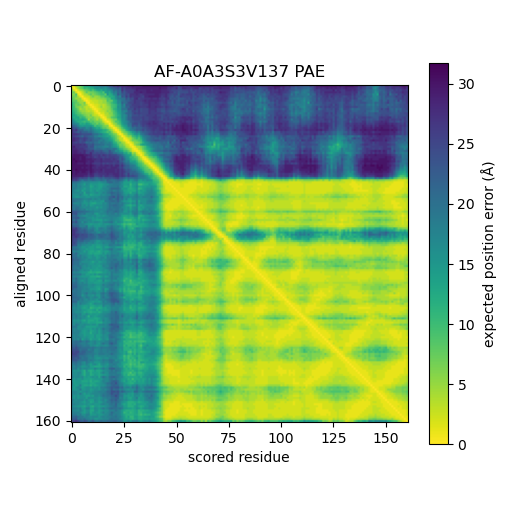A . THR A 1 133 ? 2.769 0.843 -11.667 1.00 87.00 133 THR A CA 1
ATOM 952 C C . THR A 1 133 ? 3.088 0.302 -10.285 1.00 87.00 133 THR A C 1
ATOM 954 O O . THR A 1 133 ? 4.069 -0.416 -10.100 1.00 87.00 133 THR A O 1
ATOM 957 N N . LEU A 1 134 ? 2.199 0.565 -9.331 1.00 88.88 134 LEU A N 1
ATOM 958 C CA . LEU A 1 134 ? 2.272 0.027 -7.980 1.00 88.88 134 LEU A CA 1
ATOM 959 C C . LEU A 1 134 ? 0.958 -0.660 -7.618 1.00 88.88 134 LEU A C 1
ATOM 961 O O . LEU A 1 134 ? -0.095 -0.027 -7.544 1.00 88.88 134 LEU A O 1
ATOM 965 N N . LYS A 1 135 ? 1.017 -1.971 -7.393 1.00 92.19 135 LYS A N 1
ATOM 966 C CA . LYS A 1 135 ? -0.126 -2.794 -6.987 1.00 92.19 135 LYS A CA 1
ATOM 967 C C . LYS A 1 135 ? 0.233 -3.607 -5.765 1.00 92.19 135 LYS A C 1
ATOM 969 O O . LYS A 1 135 ? 1.360 -4.093 -5.637 1.00 92.19 135 LYS A O 1
ATOM 974 N N . GLY A 1 136 ? -0.732 -3.775 -4.875 1.00 93.62 136 GLY A N 1
ATOM 975 C CA . GLY A 1 136 ? -0.466 -4.501 -3.653 1.00 93.62 136 GLY A CA 1
ATOM 976 C C . GLY A 1 136 ? -1.611 -4.547 -2.666 1.00 93.62 136 GLY A C 1
ATOM 977 O O . GLY A 1 136 ? -2.703 -4.023 -2.894 1.00 93.62 136 GLY A O 1
ATOM 978 N N . THR A 1 137 ? -1.325 -5.205 -1.552 1.00 96.44 137 THR A N 1
ATOM 979 C CA . THR A 1 137 ? -2.217 -5.356 -0.406 1.00 96.44 137 THR A CA 1
ATOM 980 C C . THR A 1 137 ? -1.489 -4.994 0.871 1.00 96.44 137 THR A C 1
ATOM 982 O O . THR A 1 137 ? -0.261 -4.983 0.924 1.00 96.44 137 THR A O 1
ATOM 985 N N . PHE A 1 138 ? -2.243 -4.731 1.926 1.00 96.12 138 PHE A N 1
ATOM 986 C CA . PHE A 1 138 ? -1.678 -4.516 3.246 1.00 96.12 138 PHE A CA 1
ATOM 987 C C . PHE A 1 138 ? -2.614 -5.027 4.332 1.00 96.12 138 PHE A C 1
ATOM 989 O O . PHE A 1 138 ? -3.836 -5.045 4.165 1.00 96.12 138 PHE A O 1
ATOM 996 N N . THR A 1 139 ? -2.028 -5.415 5.456 1.00 96.69 139 THR A N 1
ATOM 997 C CA . THR A 1 139 ? -2.728 -5.796 6.685 1.00 96.69 139 THR A CA 1
ATOM 998 C C . THR A 1 139 ? -1.923 -5.320 7.880 1.00 96.69 139 THR A C 1
ATOM 1000 O O . THR A 1 139 ? -0.707 -5.489 7.879 1.00 96.69 139 THR A O 1
ATOM 1003 N N . GLY A 1 140 ? -2.557 -4.789 8.916 1.00 94.62 140 GLY A N 1
ATOM 1004 C CA . GLY A 1 140 ? -1.840 -4.310 10.097 1.00 94.62 140 GLY A CA 1
ATOM 1005 C C . GLY A 1 140 ? -2.737 -4.121 11.309 1.00 94.62 140 GLY A C 1
ATOM 1006 O O . GLY A 1 140 ? -3.936 -4.410 11.266 1.00 94.62 140 GLY A O 1
ATOM 1007 N N . GLN A 1 141 ? -2.138 -3.621 12.385 1.00 93.50 141 GLN A N 1
ATOM 1008 C CA . GLN A 1 141 ? -2.845 -3.195 13.5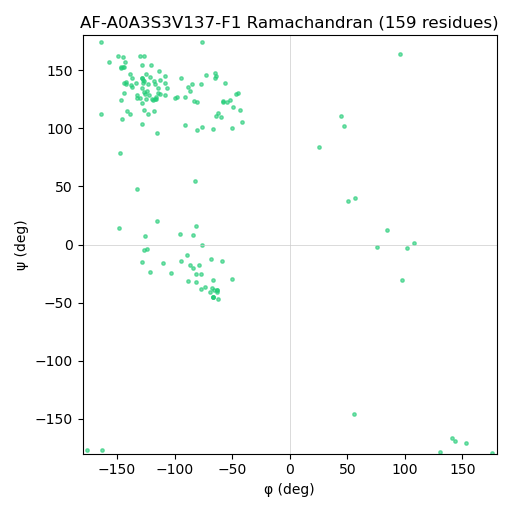92 1.00 93.50 141 GLN A CA 1
ATOM 1009 C C . GLN A 1 141 ? -2.646 -1.697 13.779 1.00 93.50 141 GLN A C 1
ATOM 1011 O O . GLN A 1 141 ? -1.515 -1.215 13.782 1.00 93.50 141 GLN A O 1
ATOM 1016 N N . MET A 1 142 ? -3.748 -0.970 13.932 1.00 93.19 142 MET A N 1
ATOM 1017 C CA . MET A 1 142 ? -3.738 0.473 14.133 1.00 93.19 142 MET A CA 1
ATOM 1018 C C . MET A 1 142 ? -3.769 0.792 15.620 1.00 93.19 142 MET A C 1
ATOM 1020 O O . MET A 1 142 ? -4.494 0.154 16.386 1.00 93.19 142 MET A O 1
ATOM 1024 N N . ASN A 1 143 ? -3.051 1.839 15.994 1.00 91.00 143 ASN A N 1
ATOM 1025 C CA . ASN A 1 143 ? -3.168 2.507 17.276 1.00 91.00 143 ASN A CA 1
ATOM 1026 C C . ASN A 1 143 ? -3.716 3.918 17.058 1.00 91.00 143 ASN A C 1
ATOM 1028 O O . ASN A 1 143 ? -3.468 4.535 16.019 1.00 91.00 143 ASN A O 1
ATOM 1032 N N . ASP A 1 144 ? -4.451 4.432 18.039 1.00 87.50 144 ASP A N 1
ATOM 1033 C CA . ASP A 1 144 ? -4.867 5.830 18.054 1.00 87.50 144 ASP A CA 1
ATOM 1034 C C . ASP A 1 144 ? -3.715 6.768 18.461 1.00 87.50 144 ASP A C 1
ATOM 1036 O O . ASP A 1 144 ? -2.641 6.340 18.897 1.00 87.50 144 ASP A O 1
ATOM 1040 N N . LYS A 1 145 ? -3.949 8.082 18.389 1.00 78.31 145 LYS A N 1
ATOM 1041 C CA . LYS A 1 145 ? -2.979 9.114 18.798 1.00 78.31 145 LYS A CA 1
ATOM 1042 C C . LYS A 1 145 ? -2.527 9.033 20.261 1.00 78.31 145 LYS A C 1
ATOM 1044 O O . LYS A 1 145 ? -1.574 9.710 20.649 1.00 78.31 145 LYS A O 1
ATOM 1049 N N . THR A 1 146 ? -3.225 8.265 21.097 1.00 80.62 146 THR A N 1
ATOM 1050 C CA . THR A 1 146 ? -2.857 8.028 22.499 1.00 80.62 146 THR A CA 1
ATOM 1051 C C . THR A 1 146 ? -1.937 6.818 22.663 1.00 80.62 146 THR A C 1
ATOM 1053 O O . THR A 1 146 ? -1.365 6.640 23.741 1.00 80.62 146 THR A O 1
ATOM 1056 N N . GLY A 1 147 ? -1.740 6.042 21.592 1.00 78.69 147 GLY A N 1
ATOM 1057 C CA . GLY A 1 147 ? -1.009 4.780 21.585 1.00 78.69 147 GLY A CA 1
ATOM 1058 C C . GLY A 1 147 ? -1.875 3.586 21.986 1.00 78.69 147 GLY A C 1
ATOM 1059 O O . GLY A 1 147 ? -1.328 2.523 22.267 1.00 78.69 147 GLY A O 1
ATOM 1060 N N . SER A 1 148 ? -3.199 3.753 22.047 1.00 87.38 148 SER A N 1
ATOM 1061 C CA . SER A 1 148 ? -4.121 2.675 22.403 1.00 87.38 148 SER A CA 1
ATOM 1062 C C . SER A 1 148 ? -4.469 1.847 21.162 1.00 87.38 148 SER A C 1
ATOM 1064 O O . SER A 1 148 ? -4.720 2.440 20.108 1.00 87.38 148 SER A O 1
ATOM 1066 N N . PRO A 1 149 ? -4.533 0.504 21.261 1.00 90.69 149 PRO A N 1
ATOM 1067 C CA . PRO A 1 149 ? -4.978 -0.343 20.159 1.00 90.69 149 PRO A CA 1
ATOM 1068 C C . PRO A 1 149 ? -6.359 0.080 19.653 1.00 90.69 149 PRO A C 1
ATOM 1070 O O . PRO A 1 149 ? -7.327 0.105 20.412 1.00 90.69 149 PRO A O 1
ATOM 1073 N N . ALA A 1 150 ? -6.439 0.405 18.366 1.00 90.81 150 ALA A N 1
ATOM 1074 C CA . ALA A 1 150 ? -7.656 0.858 17.697 1.00 90.81 150 ALA A CA 1
ATOM 1075 C C . ALA A 1 150 ? -8.295 -0.253 16.845 1.00 90.81 150 ALA A C 1
ATOM 1077 O O . ALA A 1 150 ? -9.505 -0.244 16.626 1.00 90.81 150 ALA A O 1
ATOM 1078 N N . GLY A 1 151 ? -7.500 -1.232 16.397 1.00 93.75 151 GLY A N 1
ATOM 1079 C CA . GLY A 1 151 ? -7.985 -2.453 15.751 1.00 93.75 151 GLY A CA 1
ATOM 1080 C C . GLY A 1 151 ? -7.290 -2.787 14.429 1.00 93.75 151 GLY A C 1
ATOM 1081 O O . GLY A 1 151 ? -6.384 -2.069 13.994 1.00 93.75 151 GLY A O 1
ATOM 1082 N N . PRO A 1 152 ? -7.709 -3.882 13.772 1.00 95.50 152 PRO A N 1
ATOM 1083 C CA . PRO A 1 152 ? -7.089 -4.339 12.540 1.00 95.50 152 PRO A CA 1
ATOM 1084 C C . PRO A 1 152 ? -7.446 -3.438 11.357 1.00 95.50 152 PRO A C 1
ATOM 1086 O O . PRO A 1 152 ? -8.577 -2.960 11.230 1.00 95.50 152 PRO A O 1
ATOM 1089 N N . ILE A 1 153 ? -6.493 -3.293 10.442 1.00 95.56 153 ILE A N 1
ATOM 1090 C CA . ILE A 1 153 ? -6.701 -2.713 9.118 1.00 95.56 153 ILE A CA 1
ATOM 1091 C C . ILE A 1 153 ? -6.303 -3.722 8.044 1.00 95.56 153 ILE A C 1
ATOM 1093 O O . ILE A 1 153 ? -5.341 -4.474 8.201 1.00 95.56 153 ILE A O 1
ATOM 1097 N N . SER A 1 154 ? -7.032 -3.728 6.935 1.00 96.81 154 SER A N 1
ATOM 1098 C CA . SER A 1 154 ? -6.641 -4.454 5.726 1.00 96.81 154 SER A CA 1
ATOM 1099 C C . SER A 1 154 ? -7.052 -3.680 4.484 1.00 96.81 154 SER A C 1
ATOM 1101 O O . SER A 1 154 ? -8.007 -2.906 4.529 1.00 96.81 154 SER A O 1
ATOM 1103 N N . GLY A 1 155 ? -6.347 -3.865 3.375 1.00 96.62 155 GLY A N 1
ATOM 1104 C CA . GLY A 1 155 ? -6.665 -3.148 2.151 1.00 96.62 155 GLY A CA 1
ATOM 1105 C C . GLY A 1 155 ? -5.825 -3.541 0.949 1.00 96.62 155 GLY A C 1
ATOM 1106 O O . GLY A 1 155 ? -4.990 -4.445 0.998 1.00 96.62 155 GLY A O 1
ATOM 1107 N N . SER A 1 156 ? -6.076 -2.840 -0.150 1.00 96.38 156 SER A N 1
ATOM 1108 C CA . SER A 1 156 ? -5.372 -2.965 -1.419 1.00 96.38 156 SER A CA 1
ATOM 1109 C C . SER A 1 156 ? -5.202 -1.610 -2.089 1.00 96.38 156 SER A C 1
ATOM 1111 O O . SER A 1 156 ? -5.949 -0.665 -1.829 1.00 96.38 156 SER A O 1
ATOM 1113 N N . PHE A 1 157 ? -4.213 -1.520 -2.965 1.00 94.19 157 PHE A N 1
ATOM 1114 C CA . PHE A 1 157 ? -3.973 -0.355 -3.802 1.00 94.19 157 PHE A CA 1
ATOM 1115 C C . PHE A 1 157 ? -3.601 -0.793 -5.216 1.00 94.19 157 PHE A C 1
ATOM 1117 O O . PHE A 1 157 ? -2.971 -1.834 -5.424 1.00 94.19 157 PHE A O 1
ATOM 1124 N N . SER A 1 158 ? -4.003 0.017 -6.189 1.00 93.75 158 SER A N 1
ATOM 1125 C CA . SER A 1 158 ? -3.583 -0.093 -7.582 1.00 93.75 158 SER A CA 1
ATOM 1126 C C . SER A 1 158 ? -3.393 1.310 -8.121 1.00 93.75 158 SER A C 1
ATOM 1128 O O . SER A 1 158 ? -4.351 2.073 -8.215 1.00 93.75 158 SER A O 1
ATOM 1130 N N . ILE A 1 159 ? -2.155 1.638 -8.459 1.00 89.38 159 ILE A N 1
ATOM 1131 C CA . ILE A 1 159 ? -1.740 2.957 -8.915 1.00 89.38 159 ILE A CA 1
ATOM 1132 C C . ILE A 1 159 ? -0.976 2.768 -10.215 1.00 89.38 159 ILE A C 1
ATOM 1134 O O . ILE A 1 159 ? -0.157 1.856 -10.351 1.00 89.38 159 ILE A O 1
ATOM 1138 N N . THR A 1 160 ? -1.287 3.590 -11.198 1.00 86.94 160 THR A N 1
ATOM 1139 C CA . THR A 1 160 ? -0.650 3.603 -12.506 1.00 86.94 160 THR A CA 1
ATOM 1140 C C . THR A 1 160 ? -0.617 5.053 -12.959 1.00 86.94 160 THR A C 1
ATOM 1142 O O . THR A 1 160 ? -1.659 5.642 -13.247 1.00 86.94 160 THR A O 1
ATOM 1145 N N . ASN A 1 161 ? 0.589 5.612 -12.950 1.00 71.62 161 ASN A N 1
ATOM 1146 C CA . ASN A 1 161 ? 0.878 7.003 -13.286 1.00 71.62 161 ASN A CA 1
ATOM 1147 C C . ASN A 1 161 ? 1.859 7.072 -14.452 1.00 71.62 161 ASN A C 1
ATOM 1149 O O . ASN A 1 161 ? 2.805 6.247 -14.460 1.00 71.62 161 ASN A O 1
#

Solvent-accessible surface area (backbone atoms only — not comparable to full-atom values): 8716 Å² total; per-residue (Å²): 131,77,61,61,60,59,47,48,55,50,43,56,56,46,54,64,61,57,56,77,76,54,88,70,68,74,74,58,74,45,94,78,62,49,66,93,77,78,84,76,95,67,94,61,76,39,35,41,37,36,36,46,90,90,43,75,48,75,39,68,52,70,68,47,49,43,43,46,44,87,54,52,87,57,45,32,31,31,37,40,40,30,38,91,43,68,87,55,26,37,38,40,42,35,82,27,55,58,54,46,77,40,77,76,15,42,38,36,41,38,87,46,34,45,25,51,18,38,34,32,32,82,37,51,35,52,82,75,32,59,35,34,37,43,29,32,39,36,40,34,46,28,19,36,80,86,70,46,84,67,46,58,35,39,38,39,38,38,40,61,85

Mean predicted aligned error: 11.28 Å